Protein AF-A0A8J8FRP0-F1 (afdb_monomer)

Foldseek 3Di:
DPCPDLCVQFPDKDKDQDPVQVVQQVVLPWAWDDWDWDDPDPPDITIMTMTTDRDDPVSDDHGDDDPVRVVVVVVVVVVPDDD

Mean predicted aligned error: 7.61 Å

Radius of gyration: 16.27 Å; Cα contacts (8 Å, |Δi|>4): 97; chains: 1; bounding box: 31×53×40 Å

Structure (mmCIF, N/CA/C/O backbone):
data_AF-A0A8J8FRP0-F1
#
_entry.id   AF-A0A8J8FRP0-F1
#
loop_
_atom_site.group_PDB
_atom_site.id
_atom_site.type_symbol
_atom_site.label_atom_id
_atom_site.label_alt_id
_atom_site.label_comp_id
_atom_site.label_asym_id
_atom_site.label_entity_id
_atom_s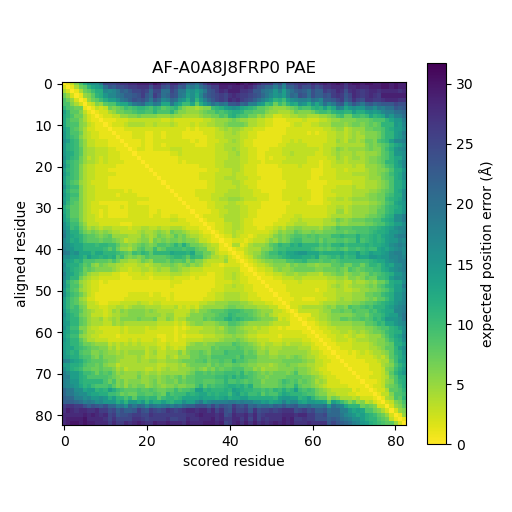ite.label_seq_id
_atom_site.pdbx_PDB_ins_code
_atom_site.Cartn_x
_atom_site.Cartn_y
_atom_site.Cartn_z
_atom_site.occupancy
_atom_site.B_iso_or_equiv
_atom_site.auth_seq_id
_atom_site.auth_comp_id
_atom_site.auth_asym_id
_atom_site.auth_atom_id
_atom_site.pdbx_PDB_model_num
ATOM 1 N N . MET A 1 1 ? -20.258 -23.400 3.165 1.00 39.00 1 MET A N 1
ATOM 2 C CA . MET A 1 1 ? -19.495 -22.264 3.727 1.00 39.00 1 MET A CA 1
ATOM 3 C C . MET A 1 1 ? -19.627 -21.109 2.755 1.00 39.00 1 MET A C 1
ATOM 5 O O . MET A 1 1 ? -19.040 -21.174 1.683 1.00 39.00 1 MET A O 1
ATOM 9 N N . ASN A 1 2 ? -20.450 -20.111 3.076 1.00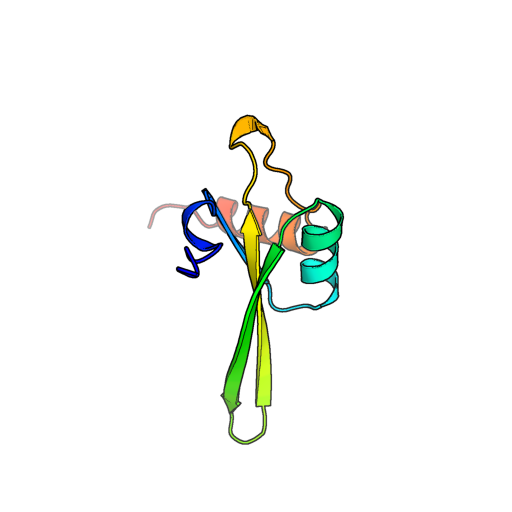 40.75 2 ASN A N 1
ATOM 10 C CA . ASN A 1 2 ? -20.497 -18.885 2.285 1.00 40.75 2 ASN A CA 1
ATOM 11 C C . ASN A 1 2 ? -19.180 -18.146 2.532 1.00 40.75 2 ASN A C 1
ATOM 13 O O . ASN A 1 2 ? -18.909 -17.758 3.666 1.00 40.75 2 ASN A O 1
ATOM 17 N N . LYS A 1 3 ? -18.339 -18.010 1.499 1.00 50.75 3 LYS A N 1
ATOM 18 C CA . LYS A 1 3 ? -17.236 -17.044 1.506 1.00 50.75 3 LYS A CA 1
ATOM 19 C C . LYS A 1 3 ? -17.881 -15.660 1.483 1.00 50.75 3 LYS A C 1
ATOM 21 O O . LYS A 1 3 ? -18.099 -15.106 0.412 1.00 50.75 3 LYS A O 1
ATOM 26 N N . ILE A 1 4 ? -18.262 -15.152 2.652 1.00 50.34 4 ILE A N 1
ATOM 27 C CA . ILE A 1 4 ? -18.462 -13.715 2.830 1.00 50.34 4 ILE A CA 1
ATOM 28 C C . ILE A 1 4 ? -17.123 -13.113 2.427 1.00 50.34 4 ILE A C 1
ATOM 30 O O . ILE A 1 4 ? -16.089 -13.494 2.973 1.00 50.34 4 ILE A O 1
ATOM 34 N N . SER A 1 5 ? -17.115 -12.334 1.354 1.00 57.44 5 SER A N 1
ATOM 35 C CA . SER A 1 5 ? -15.866 -11.826 0.819 1.00 57.44 5 SER A CA 1
ATOM 36 C C . SER A 1 5 ? -15.264 -10.883 1.855 1.00 57.44 5 SER A C 1
ATOM 38 O O . SER A 1 5 ? -15.950 -9.955 2.284 1.00 57.44 5 SER A O 1
ATOM 40 N N . ASP A 1 6 ? -14.003 -11.092 2.237 1.00 63.09 6 ASP A N 1
ATOM 41 C CA . ASP A 1 6 ? -13.284 -10.273 3.230 1.00 63.09 6 ASP A CA 1
ATOM 42 C C . ASP A 1 6 ? -13.280 -8.761 2.897 1.00 63.09 6 ASP A C 1
ATOM 44 O O . ASP A 1 6 ? -12.912 -7.931 3.728 1.00 63.09 6 ASP A O 1
ATOM 48 N N . TYR A 1 7 ? -13.731 -8.399 1.692 1.00 72.69 7 TYR A N 1
ATOM 49 C CA . TYR A 1 7 ? -13.916 -7.040 1.203 1.00 72.69 7 TYR A CA 1
ATOM 50 C C . TYR A 1 7 ? -15.027 -6.243 1.904 1.00 72.69 7 TYR A C 1
ATOM 52 O O . TYR A 1 7 ? -14.926 -5.021 1.943 1.00 72.69 7 TYR A O 1
ATOM 60 N N . GLU A 1 8 ? -16.056 -6.878 2.486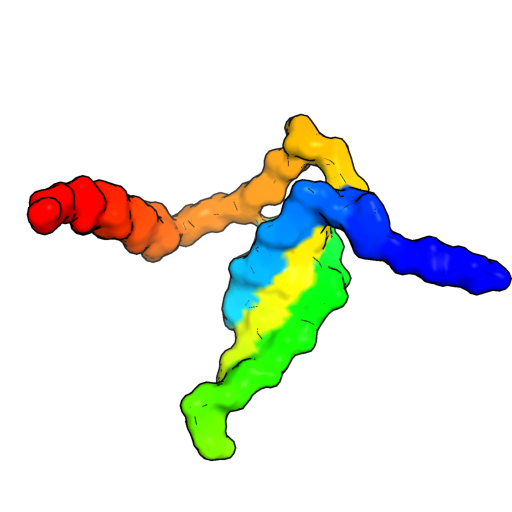 1.00 80.62 8 GLU A N 1
ATOM 61 C CA . GLU A 1 8 ? -17.172 -6.152 3.137 1.00 80.62 8 GLU A CA 1
ATOM 62 C C . GLU A 1 8 ? -16.722 -5.300 4.334 1.00 80.62 8 GLU A C 1
ATOM 64 O O . GLU A 1 8 ? -17.381 -4.331 4.705 1.00 80.62 8 GLU A O 1
ATOM 69 N N . HIS A 1 9 ? -15.574 -5.637 4.922 1.00 85.88 9 HIS A N 1
ATOM 70 C CA . HIS A 1 9 ? -15.000 -4.921 6.056 1.00 85.88 9 HIS A CA 1
ATOM 71 C C . HIS A 1 9 ? -13.947 -3.882 5.649 1.00 85.88 9 HIS A C 1
ATOM 73 O O . HIS A 1 9 ? -13.381 -3.231 6.525 1.00 85.88 9 HIS A O 1
ATOM 79 N N . ILE A 1 10 ? -13.656 -3.723 4.352 1.00 93.25 10 ILE A N 1
ATOM 80 C CA . ILE A 1 10 ? -12.690 -2.730 3.870 1.00 93.25 10 ILE A CA 1
ATOM 81 C C . ILE A 1 10 ? -13.325 -1.347 3.910 1.00 93.25 10 ILE A C 1
ATOM 83 O O . ILE A 1 10 ? -14.296 -1.072 3.211 1.00 93.25 10 ILE A O 1
ATOM 87 N N . ILE A 1 11 ? -12.749 -0.466 4.722 1.00 94.25 11 ILE A N 1
ATOM 88 C CA . ILE A 1 11 ? -13.255 0.896 4.919 1.00 94.25 11 ILE A CA 1
ATOM 89 C C . ILE A 1 11 ? -12.399 1.971 4.245 1.00 94.25 11 ILE A C 1
ATOM 91 O O . ILE A 1 11 ? -12.811 3.126 4.199 1.00 94.25 11 ILE A O 1
ATOM 95 N N . GLU A 1 12 ? -11.209 1.610 3.763 1.00 95.81 12 GLU A N 1
ATOM 96 C CA . GLU A 1 12 ? -10.290 2.504 3.056 1.00 95.81 12 GLU A CA 1
ATOM 97 C C . GLU A 1 12 ? -9.410 1.696 2.100 1.00 95.81 12 GLU A C 1
ATOM 99 O O . GLU A 1 12 ? -9.050 0.553 2.407 1.00 95.81 12 GLU A O 1
ATOM 104 N N . VAL A 1 13 ? -9.042 2.299 0.968 1.00 95.81 13 VAL A N 1
ATOM 105 C CA . VAL A 1 13 ? -8.200 1.674 -0.059 1.00 95.81 13 VAL A CA 1
ATOM 106 C C . VAL A 1 13 ? -7.008 2.572 -0.375 1.00 95.81 13 VAL A C 1
ATOM 108 O O . VAL A 1 13 ? -7.144 3.780 -0.538 1.00 95.81 13 VAL A O 1
ATOM 111 N N . ALA A 1 14 ? -5.830 1.968 -0.503 1.00 95.94 14 ALA A N 1
ATOM 112 C CA . ALA A 1 14 ? -4.622 2.632 -0.970 1.00 95.94 14 ALA A CA 1
ATOM 113 C C . ALA A 1 14 ? -4.048 1.894 -2.182 1.00 95.94 14 ALA A C 1
ATOM 115 O O . ALA A 1 14 ? -4.051 0.664 -2.231 1.00 95.94 14 ALA A O 1
ATOM 116 N N . ARG A 1 15 ? -3.517 2.646 -3.149 1.00 95.38 15 ARG A N 1
ATOM 117 C CA . ARG A 1 15 ? -2.807 2.110 -4.316 1.00 95.38 15 ARG A CA 1
ATOM 118 C C . ARG A 1 15 ? -1.375 2.625 -4.323 1.00 95.38 15 ARG A C 1
ATOM 120 O O . ARG A 1 15 ? -1.139 3.805 -4.074 1.00 95.38 15 ARG A O 1
ATOM 127 N N . THR A 1 16 ? -0.419 1.754 -4.618 1.00 94.56 16 THR A N 1
ATOM 128 C CA . THR A 1 16 ? 0.989 2.131 -4.783 1.00 94.56 16 THR A CA 1
ATOM 129 C C . THR A 1 16 ? 1.669 1.281 -5.846 1.00 94.56 16 THR A C 1
ATOM 131 O O . THR A 1 16 ? 1.221 0.178 -6.124 1.00 94.56 16 THR A O 1
ATOM 134 N N . GLU A 1 17 ? 2.739 1.786 -6.450 1.00 92.94 17 GLU A N 1
ATOM 135 C CA . GLU A 1 17 ? 3.421 1.143 -7.584 1.00 92.94 17 GLU A CA 1
ATOM 136 C C . GLU A 1 17 ? 4.780 0.548 -7.205 1.00 92.94 17 GLU A C 1
ATOM 138 O O . GLU A 1 17 ? 5.461 -0.047 -8.035 1.00 92.94 17 GLU A O 1
ATOM 143 N N . THR A 1 18 ? 5.187 0.680 -5.938 1.00 91.94 18 THR A N 1
ATOM 144 C CA . THR A 1 18 ? 6.458 0.132 -5.459 1.00 91.94 18 THR A CA 1
ATOM 145 C C . THR A 1 18 ? 6.241 -0.885 -4.351 1.00 91.94 18 THR A C 1
ATOM 147 O O . THR A 1 18 ? 5.418 -0.708 -3.448 1.00 91.94 18 THR A O 1
ATOM 150 N N . THR A 1 19 ? 7.035 -1.954 -4.395 1.00 94.56 19 THR A N 1
ATOM 151 C CA . THR A 1 19 ? 7.049 -2.998 -3.366 1.00 94.56 19 THR A CA 1
ATOM 152 C C . THR A 1 19 ? 7.382 -2.421 -1.991 1.00 94.56 19 THR A C 1
ATOM 154 O O . THR A 1 19 ? 6.772 -2.788 -0.993 1.00 94.56 19 THR A O 1
ATOM 157 N N . GLU A 1 20 ? 8.326 -1.481 -1.929 1.00 94.62 20 GLU A N 1
ATOM 158 C CA . GLU A 1 20 ? 8.757 -0.830 -0.687 1.00 94.62 20 GLU A CA 1
ATOM 159 C C . GLU A 1 20 ? 7.607 -0.074 -0.020 1.00 94.62 20 GLU A C 1
ATOM 161 O O . GLU A 1 20 ? 7.352 -0.237 1.178 1.00 94.62 20 GLU A O 1
ATOM 166 N N . LYS A 1 21 ? 6.849 0.701 -0.803 1.00 94.81 21 LYS A N 1
ATOM 167 C CA . LYS A 1 21 ? 5.695 1.422 -0.276 1.00 94.81 21 LYS A CA 1
ATOM 168 C C . LYS A 1 21 ? 4.579 0.449 0.099 1.00 94.81 21 LYS A C 1
ATOM 170 O O . LYS A 1 21 ? 4.004 0.606 1.174 1.00 94.81 21 LYS A O 1
ATOM 175 N N . ALA A 1 22 ? 4.322 -0.596 -0.690 1.00 96.62 22 ALA A N 1
ATOM 176 C CA . ALA A 1 22 ? 3.351 -1.630 -0.325 1.00 96.62 22 ALA A CA 1
ATOM 177 C C . ALA A 1 22 ? 3.700 -2.286 1.025 1.00 96.62 22 ALA A C 1
ATOM 179 O O . ALA A 1 22 ? 2.849 -2.376 1.910 1.00 96.62 22 ALA A O 1
ATOM 180 N N . ASN A 1 23 ? 4.971 -2.633 1.236 1.00 97.00 23 ASN A N 1
ATOM 181 C CA . ASN A 1 23 ? 5.456 -3.197 2.497 1.00 97.00 23 ASN A CA 1
ATOM 182 C C . ASN A 1 23 ? 5.264 -2.245 3.683 1.00 97.00 23 ASN A C 1
AT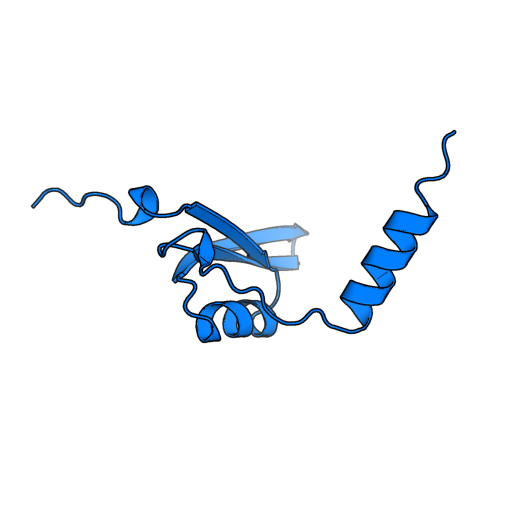OM 184 O O . ASN A 1 23 ? 4.906 -2.691 4.773 1.00 97.00 23 ASN A O 1
ATOM 188 N N . SER A 1 24 ? 5.435 -0.935 3.482 1.00 97.31 24 SER A N 1
ATOM 189 C CA . SER A 1 24 ? 5.188 0.051 4.542 1.00 97.31 24 SER A CA 1
ATOM 190 C C . SER A 1 24 ? 3.717 0.097 4.985 1.00 97.31 24 SER A C 1
ATOM 192 O O . SER A 1 24 ? 3.441 0.232 6.176 1.00 97.31 24 SER A O 1
ATOM 194 N N . TYR A 1 25 ? 2.765 -0.103 4.065 1.00 97.44 25 TYR A N 1
ATOM 195 C CA . TYR A 1 25 ? 1.348 -0.263 4.408 1.00 97.44 25 TYR A CA 1
ATOM 196 C C . TYR A 1 25 ? 1.100 -1.575 5.164 1.00 97.44 25 TYR A C 1
ATOM 198 O O . TYR A 1 25 ? 0.446 -1.576 6.210 1.00 97.44 25 TYR A O 1
ATOM 206 N N . LEU A 1 26 ? 1.658 -2.690 4.682 1.00 97.00 26 LEU A N 1
ATOM 207 C CA . LEU A 1 26 ? 1.514 -3.999 5.332 1.00 97.00 26 LEU A CA 1
ATOM 208 C C . LEU A 1 26 ? 2.045 -3.991 6.774 1.00 97.00 26 LEU A C 1
ATOM 210 O O . LEU A 1 26 ? 1.391 -4.520 7.672 1.00 97.00 26 LEU A O 1
ATOM 214 N N . ALA A 1 27 ? 3.172 -3.318 7.029 1.00 97.25 27 ALA A N 1
ATOM 215 C CA . ALA A 1 27 ? 3.746 -3.173 8.370 1.00 97.25 27 ALA A CA 1
ATOM 216 C C . ALA A 1 27 ? 2.816 -2.441 9.360 1.00 97.25 27 ALA A C 1
ATOM 218 O O . ALA A 1 27 ? 2.877 -2.675 10.567 1.00 97.25 27 ALA A O 1
ATOM 219 N N . LEU A 1 28 ? 1.919 -1.584 8.863 1.00 96.62 28 LEU A N 1
ATOM 220 C CA . LEU A 1 28 ? 0.914 -0.877 9.665 1.00 96.62 28 LEU A CA 1
ATOM 221 C C . LEU A 1 28 ? -0.368 -1.698 9.884 1.00 96.62 28 LEU A C 1
ATOM 223 O O . LEU A 1 28 ? -1.257 -1.280 10.633 1.00 96.62 28 LEU A O 1
ATOM 227 N N . GLY A 1 29 ? -0.456 -2.882 9.276 1.00 95.00 29 GLY A N 1
ATOM 228 C CA . GLY A 1 29 ? -1.585 -3.797 9.392 1.00 95.00 29 GLY A CA 1
ATOM 229 C C . GLY A 1 29 ? -2.676 -3.590 8.345 1.00 95.00 29 GLY A C 1
ATOM 230 O O . GLY A 1 29 ? -3.809 -3.993 8.602 1.00 95.00 29 GLY A O 1
ATOM 231 N N . TRP A 1 30 ? -2.345 -2.967 7.210 1.00 96.81 30 TRP A N 1
ATOM 232 C CA . TRP A 1 30 ? -3.161 -3.058 5.998 1.00 96.81 30 TRP A CA 1
ATOM 233 C C . TRP A 1 30 ? -3.101 -4.475 5.427 1.00 96.81 30 TRP A C 1
ATOM 235 O O . TRP A 1 30 ? -2.151 -5.218 5.678 1.00 96.81 30 TRP A O 1
ATOM 245 N N . VAL A 1 31 ? -4.098 -4.835 4.625 1.00 95.44 31 VAL A N 1
ATOM 246 C CA . VAL A 1 31 ? -4.161 -6.123 3.926 1.00 95.44 31 VAL A CA 1
ATOM 247 C C . VAL A 1 31 ? -3.999 -5.926 2.423 1.00 95.44 31 VAL A C 1
ATOM 249 O O . VAL A 1 31 ? -4.463 -4.931 1.869 1.00 95.44 31 VAL A O 1
ATOM 252 N N . MET A 1 32 ? -3.334 -6.863 1.748 1.00 96.19 32 MET A N 1
ATOM 253 C CA . MET A 1 32 ? -3.218 -6.847 0.289 1.00 96.19 32 MET A CA 1
ATOM 254 C C . MET A 1 32 ? -4.514 -7.363 -0.334 1.00 96.19 32 MET A C 1
ATOM 256 O O . MET A 1 32 ? -4.923 -8.489 -0.062 1.00 96.19 32 MET A O 1
ATOM 260 N N . LEU A 1 33 ? -5.153 -6.537 -1.160 1.00 94.88 33 LEU A N 1
ATOM 261 C CA . LEU A 1 33 ? -6.412 -6.869 -1.827 1.00 94.88 33 LEU A CA 1
ATOM 262 C C . LEU A 1 33 ? -6.189 -7.392 -3.240 1.00 94.88 33 LEU A C 1
ATOM 264 O O . LEU A 1 33 ? -6.901 -8.297 -3.671 1.00 94.88 33 LEU A O 1
ATOM 268 N N . ASN A 1 34 ? -5.235 -6.790 -3.956 1.00 94.69 34 ASN A N 1
ATOM 269 C CA . ASN A 1 34 ? -4.928 -7.130 -5.337 1.00 94.69 34 ASN A CA 1
ATOM 270 C C . ASN A 1 34 ? -3.491 -6.738 -5.715 1.00 94.69 34 ASN A C 1
ATOM 272 O O . ASN A 1 34 ? -2.902 -5.832 -5.116 1.00 94.69 34 ASN A O 1
ATOM 276 N N . ILE A 1 35 ? -2.964 -7.398 -6.746 1.00 95.25 35 ILE A N 1
ATOM 277 C CA . ILE A 1 35 ? -1.742 -7.012 -7.454 1.00 95.25 35 ILE A CA 1
ATOM 278 C C . ILE A 1 35 ? -2.107 -6.887 -8.933 1.00 95.25 35 ILE A C 1
ATOM 280 O O . ILE A 1 35 ? -2.541 -7.849 -9.562 1.00 95.25 35 ILE A O 1
ATOM 284 N N . GLU A 1 36 ? -1.941 -5.692 -9.478 1.00 94.38 36 GLU A N 1
ATOM 285 C CA . GLU A 1 36 ? -2.228 -5.365 -10.868 1.00 94.38 36 GLU A CA 1
ATOM 286 C C . GLU A 1 36 ? -0.924 -5.328 -11.660 1.00 94.38 36 GLU A C 1
ATOM 288 O O . GLU A 1 36 ? 0.042 -4.693 -11.240 1.00 94.38 36 GLU A O 1
ATOM 293 N N . SER A 1 37 ? -0.906 -5.951 -12.835 1.00 92.19 37 SER A N 1
ATOM 294 C CA . SER A 1 37 ? 0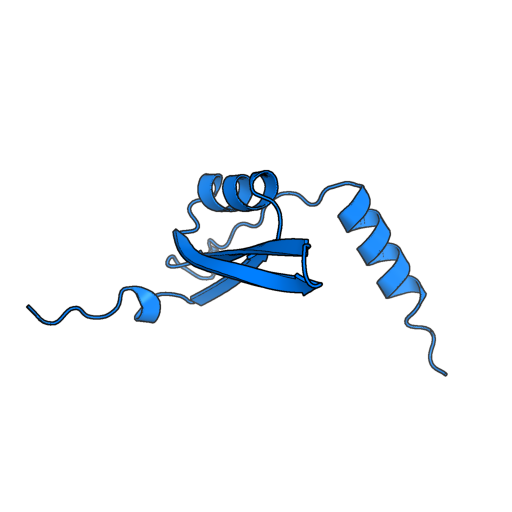.163 -5.775 -13.818 1.00 92.19 37 SER A CA 1
ATOM 295 C C . SER A 1 37 ? -0.398 -5.007 -15.006 1.00 92.19 37 SER A C 1
ATOM 297 O O . SER A 1 37 ? -1.248 -5.516 -15.732 1.00 92.19 37 SER A O 1
ATOM 299 N N . ASN A 1 38 ? 0.063 -3.772 -15.187 1.00 88.12 38 ASN A N 1
ATOM 300 C CA . ASN A 1 38 ? -0.401 -2.873 -16.234 1.00 88.12 38 ASN A CA 1
ATOM 301 C C . ASN A 1 38 ? 0.677 -2.750 -17.313 1.00 88.12 38 ASN A C 1
ATOM 303 O O . ASN A 1 38 ? 1.782 -2.281 -17.046 1.00 88.12 38 ASN A O 1
ATOM 307 N N . GLN A 1 39 ? 0.361 -3.164 -18.537 1.00 90.94 39 GLN A N 1
ATOM 308 C CA . GLN A 1 39 ? 1.237 -2.952 -19.685 1.00 90.94 39 GLN A CA 1
ATOM 309 C C . GLN A 1 39 ? 0.980 -1.562 -20.271 1.00 90.94 39 GLN A C 1
ATOM 311 O O . GLN A 1 39 ? -0.151 -1.245 -20.630 1.00 90.94 39 GLN A O 1
ATOM 316 N N . TYR A 1 40 ? 2.020 -0.738 -20.386 1.00 86.94 40 TYR A N 1
ATOM 317 C CA . TYR A 1 40 ? 1.917 0.609 -20.970 1.00 86.94 40 TYR A CA 1
ATOM 318 C C . TYR A 1 40 ? 2.738 0.770 -22.257 1.00 86.94 40 TYR A C 1
ATOM 320 O O . TYR A 1 40 ? 2.603 1.772 -22.955 1.00 86.94 40 TYR A O 1
ATOM 328 N N . SER A 1 41 ? 3.565 -0.221 -22.603 1.00 90.25 41 SER A N 1
ATOM 329 C CA . SER A 1 41 ? 4.205 -0.342 -23.915 1.00 90.25 41 SER A CA 1
ATOM 330 C C . SER A 1 41 ? 4.467 -1.816 -24.252 1.00 90.25 41 SER A C 1
ATOM 332 O O . SER A 1 41 ? 4.373 -2.686 -23.383 1.00 90.25 41 SER A O 1
ATOM 334 N N . GLU A 1 42 ? 4.839 -2.111 -25.499 1.00 87.62 42 GLU A N 1
ATOM 335 C CA . GLU A 1 42 ? 5.116 -3.473 -25.987 1.00 87.62 42 GLU A CA 1
ATOM 336 C C . GLU A 1 42 ? 6.093 -4.262 -25.091 1.00 87.62 42 GLU A C 1
ATOM 338 O O . GLU A 1 42 ? 5.941 -5.471 -24.912 1.00 87.62 42 GLU A O 1
ATOM 343 N N . HIS A 1 43 ? 7.033 -3.575 -24.436 1.00 88.75 43 HIS A N 1
ATOM 344 C CA . HIS A 1 43 ? 8.030 -4.186 -23.552 1.00 88.75 43 HIS A CA 1
ATOM 345 C C . HIS A 1 43 ? 8.079 -3.566 -22.153 1.00 88.75 43 HIS A C 1
ATOM 347 O O . HIS A 1 43 ? 9.064 -3.738 -21.435 1.00 88.75 43 HIS A O 1
ATOM 353 N N . SER A 1 44 ? 7.044 -2.831 -21.739 1.00 87.94 44 SER A N 1
ATOM 354 C CA . SER A 1 44 ? 7.044 -2.160 -20.437 1.00 87.94 44 SER A CA 1
ATOM 355 C C . SER A 1 44 ? 5.779 -2.438 -19.642 1.00 87.94 44 SER A C 1
ATOM 357 O O . SER A 1 44 ? 4.658 -2.217 -20.105 1.00 87.94 44 SER A O 1
ATOM 359 N N . TRP A 1 45 ? 6.004 -2.896 -18.416 1.00 89.69 45 TRP A N 1
ATOM 360 C CA . TRP A 1 45 ? 4.985 -3.279 -17.455 1.00 89.69 45 TRP A CA 1
ATOM 361 C C . TRP A 1 45 ? 5.227 -2.528 -16.155 1.00 89.69 45 TRP A C 1
ATOM 363 O O . TRP A 1 45 ? 6.362 -2.440 -15.689 1.00 89.69 45 TRP A O 1
ATOM 373 N N . SER A 1 46 ? 4.162 -2.009 -15.560 1.00 89.88 46 SER A N 1
ATOM 374 C CA . SER A 1 46 ? 4.166 -1.532 -14.185 1.00 89.88 46 SER A CA 1
ATOM 375 C C . SER A 1 46 ? 3.372 -2.500 -13.322 1.00 89.88 46 SER A C 1
ATOM 377 O O . SER A 1 46 ? 2.427 -3.150 -13.773 1.00 89.88 46 SER A O 1
ATOM 379 N N . THR A 1 47 ? 3.786 -2.627 -12.067 1.00 93.88 47 THR A N 1
ATOM 380 C CA . THR A 1 47 ? 3.028 -3.369 -11.063 1.00 93.88 47 THR A CA 1
ATOM 381 C C . THR A 1 47 ? 2.419 -2.369 -10.103 1.00 93.88 47 THR A C 1
ATOM 383 O O . THR A 1 47 ? 3.103 -1.453 -9.657 1.00 93.88 47 THR A O 1
ATOM 386 N N . ALA A 1 48 ? 1.144 -2.540 -9.780 1.00 95.06 48 ALA A N 1
ATOM 387 C CA . ALA A 1 48 ? 0.495 -1.786 -8.727 1.00 95.06 48 ALA A CA 1
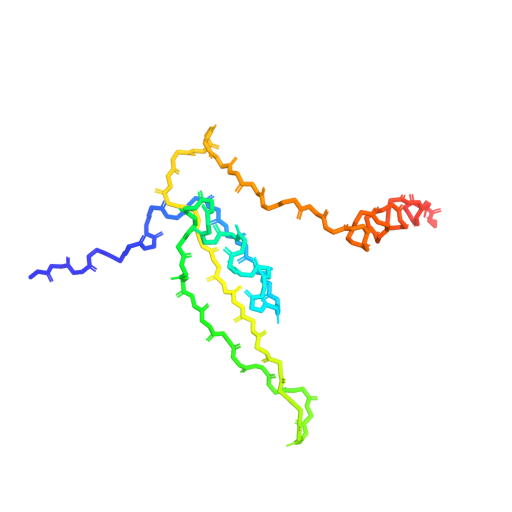ATOM 388 C C . ALA A 1 48 ? -0.070 -2.722 -7.665 1.00 95.06 48 ALA A C 1
ATOM 390 O O . ALA A 1 48 ? -0.592 -3.795 -7.948 1.00 95.06 48 ALA A O 1
ATOM 391 N N . TYR A 1 49 ? 0.040 -2.289 -6.422 1.00 96.56 49 TYR A N 1
ATOM 392 C CA . TYR A 1 49 ? -0.424 -2.983 -5.240 1.00 96.56 49 TYR A CA 1
ATOM 393 C C . TYR A 1 49 ? -1.633 -2.234 -4.700 1.00 96.56 49 TYR A C 1
ATOM 395 O O . TYR A 1 49 ? -1.545 -1.040 -4.395 1.00 96.56 49 TYR A O 1
ATOM 403 N N . VAL A 1 50 ? -2.753 -2.942 -4.578 1.00 96.69 50 VAL A N 1
ATOM 404 C CA . VAL A 1 50 ? -3.984 -2.417 -3.987 1.00 96.69 50 VAL A CA 1
ATOM 405 C C . VAL A 1 50 ? -4.108 -2.979 -2.580 1.00 96.69 50 VAL A C 1
ATOM 407 O O . VAL A 1 50 ? -4.119 -4.196 -2.374 1.00 96.69 50 VAL A O 1
ATOM 410 N N . LEU A 1 51 ? -4.177 -2.082 -1.605 1.00 96.50 51 LEU A N 1
ATOM 411 C CA . LEU A 1 51 ? -4.206 -2.388 -0.182 1.00 96.50 51 LEU A CA 1
ATOM 412 C C . LEU A 1 51 ? -5.509 -1.886 0.427 1.00 96.50 51 LEU A C 1
ATOM 414 O O . LEU A 1 51 ? -6.045 -0.863 0.010 1.00 96.50 51 LEU A O 1
ATOM 418 N N . GLY A 1 52 ? -5.993 -2.594 1.438 1.00 95.69 52 GLY A N 1
ATOM 419 C CA . GLY A 1 52 ? -7.225 -2.277 2.139 1.00 95.69 52 GLY A CA 1
ATOM 420 C C . GLY A 1 52 ? -7.019 -2.177 3.639 1.00 95.69 52 GLY A C 1
ATOM 421 O O . GLY A 1 52 ? -6.229 -2.924 4.223 1.00 95.69 52 GLY A O 1
ATOM 422 N N . TRP A 1 53 ? -7.745 -1.264 4.271 1.00 96.38 53 TRP A N 1
ATOM 423 C CA . TRP A 1 53 ? -7.841 -1.202 5.721 1.00 96.38 53 TRP A CA 1
ATOM 424 C C . TRP A 1 53 ? -9.153 -1.830 6.171 1.00 96.38 53 TRP A C 1
ATOM 426 O O . TRP A 1 53 ? -10.225 -1.351 5.810 1.00 96.38 53 TRP A O 1
ATOM 436 N N . ASN A 1 54 ? -9.064 -2.889 6.974 1.00 92.81 54 ASN A N 1
ATOM 437 C CA . ASN A 1 54 ? -10.219 -3.650 7.456 1.00 92.81 54 ASN A CA 1
ATOM 438 C C . ASN A 1 54 ? -10.497 -3.483 8.961 1.00 92.81 54 ASN A C 1
ATOM 440 O O . ASN A 1 54 ? -11.252 -4.261 9.543 1.00 92.81 54 ASN A O 1
ATOM 444 N N . LYS A 1 55 ? -9.846 -2.517 9.619 1.00 89.94 55 LYS A N 1
ATOM 445 C CA . LYS A 1 55 ? -10.045 -2.222 11.048 1.00 89.94 55 LYS A CA 1
ATOM 446 C C . LYS A 1 55 ? -10.873 -0.950 11.212 1.00 89.94 55 LYS A C 1
ATOM 448 O O . LYS A 1 55 ? -11.351 -0.371 10.245 1.00 89.94 55 LYS A O 1
ATOM 453 N N . SER A 1 56 ? -11.014 -0.470 12.443 1.00 89.62 56 SER A N 1
ATOM 454 C CA . SER A 1 56 ? -11.797 0.728 12.749 1.00 89.62 56 SER A CA 1
ATOM 455 C C . SER A 1 56 ? -11.262 1.993 12.064 1.00 89.62 56 SER A C 1
ATOM 457 O O . SER A 1 56 ? -10.051 2.200 11.949 1.00 89.62 56 SER A O 1
ATOM 459 N N . LYS A 1 57 ? -12.179 2.893 11.680 1.00 87.69 57 LYS A N 1
ATOM 460 C CA . LYS A 1 57 ? -11.871 4.169 11.004 1.00 87.69 57 LYS A CA 1
ATOM 461 C C . LYS A 1 57 ? -10.968 5.094 11.823 1.00 87.69 57 LYS A C 1
ATOM 463 O O . LYS A 1 57 ? -10.111 5.774 11.276 1.00 87.69 57 LYS A O 1
ATOM 468 N N . ASN A 1 58 ? -11.122 5.092 13.144 1.00 90.69 58 ASN A N 1
ATOM 469 C CA . ASN A 1 58 ? -10.289 5.874 14.062 1.00 90.69 58 ASN A CA 1
ATOM 470 C C . ASN A 1 58 ? -8.873 5.298 14.269 1.00 90.69 58 ASN A C 1
ATOM 472 O O . ASN A 1 58 ? -8.077 5.902 14.981 1.00 90.69 58 ASN A O 1
ATOM 476 N N . GLN A 1 59 ? -8.564 4.137 13.687 1.00 92.81 59 GLN A N 1
ATOM 477 C CA . GLN A 1 59 ? -7.268 3.467 13.810 1.00 92.81 59 GLN A CA 1
ATOM 478 C C . GLN A 1 59 ? -6.455 3.494 12.515 1.00 92.81 59 GLN A C 1
ATOM 480 O O . GLN A 1 59 ? -5.365 2.923 12.501 1.00 92.81 59 GLN A O 1
ATOM 485 N N . ILE A 1 60 ? -6.967 4.112 11.445 1.00 93.56 60 ILE A N 1
ATOM 486 C CA . ILE A 1 60 ? -6.269 4.161 10.159 1.00 93.56 60 ILE A CA 1
ATOM 487 C C . ILE A 1 60 ? -4.904 4.825 10.360 1.00 93.56 60 ILE A C 1
ATOM 489 O O . ILE A 1 60 ? -4.796 5.925 10.905 1.00 93.56 60 ILE A O 1
ATOM 493 N N . LYS A 1 61 ? -3.857 4.134 9.913 1.00 94.06 61 LYS A N 1
ATOM 494 C CA . LYS A 1 61 ? -2.477 4.623 9.907 1.00 94.06 61 LYS A CA 1
ATOM 495 C C . LYS A 1 61 ? -1.956 4.581 8.485 1.00 94.06 61 LYS A C 1
ATOM 497 O O . LYS A 1 61 ? -2.120 3.567 7.816 1.00 94.06 61 LYS A O 1
ATOM 502 N N . TYR A 1 62 ? -1.287 5.639 8.056 1.00 94.44 62 TYR A N 1
ATOM 503 C CA . TYR A 1 62 ? -0.642 5.696 6.748 1.00 94.44 62 TYR A CA 1
ATOM 504 C C . TYR A 1 62 ? 0.875 5.624 6.909 1.00 94.44 62 TYR A C 1
ATOM 506 O O . TYR A 1 62 ? 1.394 6.092 7.928 1.00 94.44 62 TYR A O 1
ATOM 514 N N . PRO A 1 63 ? 1.595 5.066 5.925 1.00 94.50 63 PRO A N 1
ATOM 515 C CA . PRO A 1 63 ? 3.041 5.155 5.891 1.00 94.50 63 PRO A CA 1
ATOM 516 C C . PRO A 1 63 ? 3.502 6.601 5.874 1.00 94.50 63 PRO A C 1
ATOM 518 O O . PRO A 1 63 ? 2.838 7.475 5.307 1.00 94.50 63 PRO A O 1
ATOM 521 N N . GLU A 1 64 ? 4.687 6.835 6.424 1.00 92.12 64 GLU A N 1
ATOM 522 C CA . GLU A 1 64 ? 5.332 8.124 6.261 1.00 92.12 64 GLU A CA 1
ATOM 523 C C . GLU A 1 64 ? 5.534 8.430 4.773 1.00 92.12 64 GLU A C 1
ATOM 525 O O . GLU A 1 64 ? 5.843 7.560 3.945 1.00 92.12 64 GLU A O 1
ATOM 530 N N . LYS A 1 65 ? 5.301 9.694 4.421 1.00 88.44 65 LYS A N 1
ATOM 531 C CA . LYS A 1 65 ? 5.609 10.197 3.089 1.00 88.44 65 LYS A CA 1
ATOM 532 C C . LYS A 1 65 ? 7.119 10.335 2.955 1.00 88.44 65 LYS A C 1
ATOM 534 O O . LYS A 1 65 ? 7.784 10.834 3.861 1.00 88.44 65 LYS A O 1
ATOM 539 N N . THR A 1 66 ? 7.639 9.925 1.811 1.00 85.75 66 THR A N 1
ATOM 540 C CA . THR A 1 66 ? 9.004 10.232 1.394 1.00 85.75 66 THR A CA 1
ATOM 541 C C . THR A 1 66 ? 9.158 11.741 1.200 1.00 85.75 66 THR A C 1
ATOM 543 O O . THR A 1 66 ? 8.175 12.455 0.984 1.00 85.75 66 THR A O 1
ATOM 546 N N . GLU A 1 67 ? 10.392 12.241 1.243 1.00 86.62 67 GLU A N 1
ATOM 547 C CA . GLU A 1 67 ? 10.662 13.657 0.962 1.00 86.62 67 GLU A CA 1
ATOM 548 C C . GLU A 1 67 ? 10.167 14.065 -0.429 1.00 86.62 67 GLU A C 1
ATOM 550 O O . GLU A 1 67 ? 9.595 15.139 -0.590 1.00 86.62 67 GLU A O 1
ATOM 555 N N . TRP A 1 68 ? 10.279 13.169 -1.412 1.00 82.81 68 TRP A N 1
ATOM 556 C CA . TRP A 1 68 ? 9.756 13.401 -2.755 1.00 82.81 68 TRP A CA 1
ATOM 557 C C . TRP A 1 68 ? 8.231 13.566 -2.778 1.00 82.81 68 TRP A C 1
ATOM 559 O O . TRP A 1 68 ? 7.728 14.519 -3.367 1.00 82.81 68 TRP A O 1
ATOM 569 N N . GLU A 1 69 ? 7.489 12.691 -2.093 1.00 85.00 69 GLU A N 1
ATOM 570 C CA . GLU A 1 69 ? 6.027 12.803 -1.976 1.00 85.00 69 GLU A CA 1
ATOM 571 C C . GLU A 1 69 ? 5.625 14.112 -1.277 1.00 85.00 69 GLU A C 1
ATOM 573 O O . GLU A 1 69 ? 4.704 14.795 -1.720 1.00 85.00 69 GLU A O 1
ATOM 578 N N . LYS A 1 70 ? 6.355 14.514 -0.227 1.00 88.00 70 LYS A N 1
ATOM 579 C CA . LYS A 1 70 ? 6.125 15.797 0.460 1.00 88.00 70 LYS A CA 1
ATOM 580 C C . LYS A 1 70 ? 6.387 16.996 -0.459 1.00 88.00 70 LYS A C 1
ATOM 582 O O . LYS A 1 70 ? 5.624 17.961 -0.429 1.00 88.00 70 LYS A O 1
ATOM 587 N N . MET A 1 71 ? 7.452 16.950 -1.262 1.00 84.69 71 MET A N 1
ATOM 588 C CA . MET A 1 71 ? 7.773 17.999 -2.236 1.00 84.69 71 MET A CA 1
ATOM 589 C C . MET A 1 71 ? 6.725 18.065 -3.350 1.00 84.69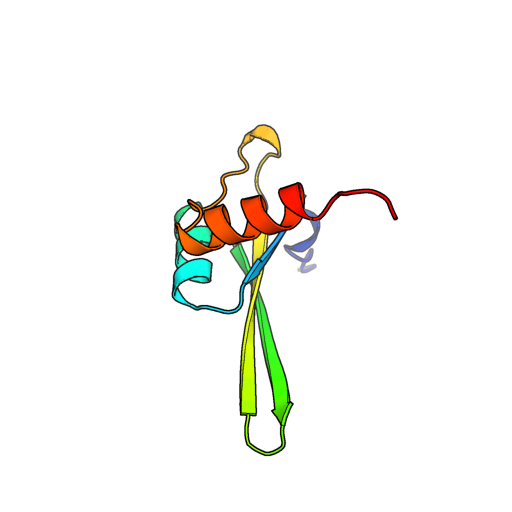 71 MET A C 1
ATOM 591 O O . MET A 1 71 ? 6.259 19.155 -3.668 1.00 84.69 71 MET A O 1
ATOM 595 N N . SER A 1 72 ? 6.304 16.919 -3.890 1.00 83.75 72 SER A N 1
ATOM 596 C CA . SER A 1 72 ? 5.265 16.843 -4.923 1.00 83.75 72 SER A CA 1
ATOM 597 C C . SER A 1 72 ? 3.924 17.389 -4.425 1.00 83.75 72 SER A C 1
ATOM 599 O O . SER A 1 72 ? 3.312 18.202 -5.115 1.00 83.75 72 SER A O 1
ATOM 601 N N . ASP A 1 73 ? 3.515 17.047 -3.198 1.00 85.25 73 ASP A N 1
ATOM 602 C CA . ASP A 1 73 ? 2.309 17.607 -2.573 1.00 85.25 73 ASP A CA 1
ATOM 603 C C . ASP A 1 73 ? 2.383 19.130 -2.421 1.00 85.25 73 ASP A C 1
ATOM 605 O O . ASP A 1 73 ? 1.370 19.823 -2.527 1.00 85.25 73 ASP A O 1
ATOM 609 N N . LYS A 1 74 ? 3.573 19.656 -2.110 1.00 84.38 74 LYS A N 1
ATOM 610 C CA . LYS A 1 74 ? 3.788 21.097 -1.972 1.00 84.38 74 LYS A CA 1
ATOM 611 C C . LYS A 1 74 ? 3.654 21.796 -3.324 1.00 84.38 74 LYS A C 1
ATOM 613 O O . LYS A 1 74 ? 2.921 22.773 -3.406 1.00 84.38 74 LYS A O 1
ATOM 618 N N . VAL A 1 75 ? 4.285 21.259 -4.370 1.00 81.44 75 VAL A N 1
ATOM 619 C CA . VAL A 1 75 ? 4.170 21.789 -5.739 1.00 81.44 75 VAL A CA 1
ATOM 620 C C . VAL A 1 75 ? 2.714 21.762 -6.213 1.00 81.44 75 VAL A C 1
ATOM 622 O O . VAL A 1 75 ? 2.212 22.783 -6.664 1.00 81.44 75 VAL A O 1
ATOM 625 N N . ALA A 1 76 ? 1.993 20.655 -6.009 1.00 80.56 76 ALA A N 1
ATOM 626 C CA . ALA A 1 76 ? 0.584 20.541 -6.397 1.00 80.56 76 ALA A CA 1
ATOM 627 C C . ALA A 1 76 ? -0.338 21.535 -5.660 1.00 80.56 76 ALA A C 1
ATOM 629 O O . ALA A 1 76 ? -1.345 21.9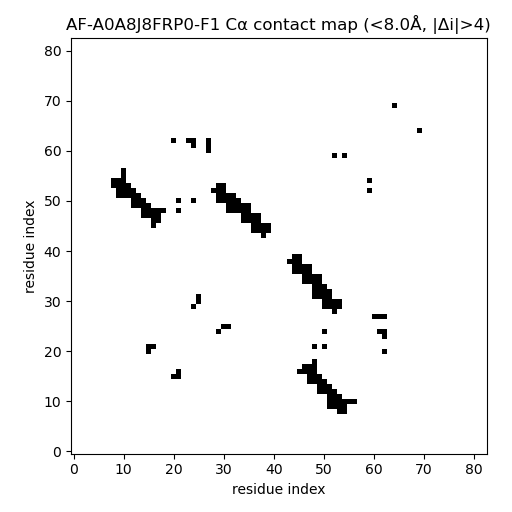79 -6.208 1.00 80.56 76 ALA A O 1
ATOM 630 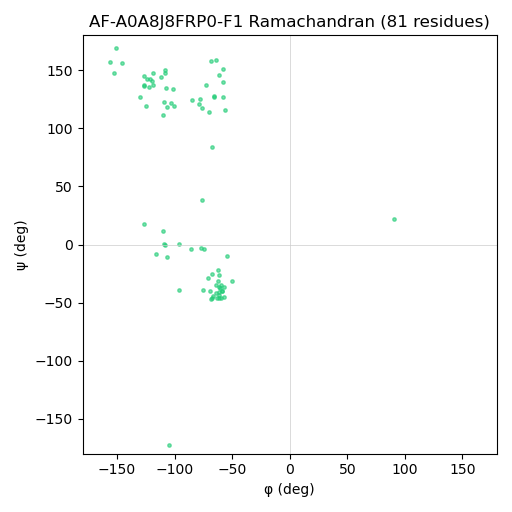N N . LYS A 1 77 ? -0.009 21.895 -4.411 1.00 79.81 77 LYS A N 1
ATOM 631 C CA . LYS A 1 77 ? -0.730 22.934 -3.660 1.00 79.81 77 LYS A CA 1
ATOM 632 C C . LYS A 1 77 ? -0.381 24.338 -4.143 1.00 79.81 77 LYS A C 1
ATOM 634 O O . LYS A 1 77 ? -1.279 25.167 -4.233 1.00 79.81 77 LYS A O 1
ATOM 639 N N . ASP A 1 78 ? 0.877 24.600 -4.474 1.00 78.12 78 ASP A N 1
ATOM 640 C CA . ASP A 1 78 ? 1.306 25.910 -4.973 1.00 78.12 78 ASP A CA 1
ATOM 641 C C . ASP A 1 78 ? 0.790 26.175 -6.402 1.00 78.12 78 ASP A C 1
ATOM 643 O O . ASP A 1 78 ? 0.503 27.319 -6.736 1.00 78.12 78 ASP A O 1
ATOM 647 N N . GLU A 1 79 ? 0.576 25.135 -7.218 1.00 60.44 79 GLU A N 1
ATOM 648 C CA . GLU A 1 79 ? -0.044 25.227 -8.554 1.00 60.44 79 GLU A CA 1
ATOM 649 C C . GLU A 1 79 ? -1.575 25.396 -8.527 1.00 60.44 79 GLU A C 1
ATOM 651 O O . GLU A 1 79 ? -2.185 25.617 -9.572 1.00 60.44 79 GLU A O 1
ATOM 656 N N . SER A 1 80 ? -2.217 25.385 -7.351 1.00 58.06 80 SER A N 1
ATOM 657 C CA . SER A 1 80 ? -3.646 25.720 -7.201 1.00 58.06 80 SER A CA 1
ATOM 658 C C . SER A 1 80 ? -3.934 27.234 -7.286 1.00 58.06 80 SER A C 1
ATOM 660 O O . SER A 1 80 ? -4.786 27.773 -6.580 1.00 58.06 80 SER A O 1
ATOM 662 N N . ILE A 1 81 ? -3.220 27.929 -8.180 1.00 52.81 81 ILE A N 1
ATOM 663 C CA . ILE A 1 81 ? -3.494 29.310 -8.589 1.00 52.81 81 ILE A CA 1
ATOM 664 C C . ILE A 1 81 ? -4.665 29.263 -9.584 1.00 52.81 81 ILE A C 1
ATOM 666 O O . ILE A 1 81 ? -4.588 28.525 -10.567 1.00 52.81 81 ILE A O 1
ATOM 670 N N . PRO A 1 82 ? -5.759 30.010 -9.357 1.00 50.53 82 PRO A N 1
ATOM 671 C CA . PRO A 1 82 ? -6.889 30.012 -10.272 1.00 50.53 82 PRO A CA 1
ATOM 672 C C . PRO A 1 82 ? -6.456 30.634 -11.605 1.00 50.53 82 PRO A C 1
ATOM 674 O O . PRO A 1 82 ? -5.903 31.735 -11.619 1.00 50.53 82 PRO A O 1
ATOM 677 N N . PHE A 1 83 ? -6.702 29.920 -12.705 1.00 50.28 83 PHE A N 1
ATOM 678 C CA . PHE A 1 83 ? -6.839 30.549 -14.018 1.00 50.28 83 PHE A CA 1
ATOM 679 C C . PHE A 1 83 ? -8.124 31.379 -14.058 1.00 50.28 83 PHE A C 1
ATOM 681 O O . PHE A 1 83 ? -9.139 30.916 -13.482 1.00 50.28 83 PHE A O 1
#

Nearest PDB structures (foldseek):
  2caj-assembly1_A-2  TM=4.765E-01  e=2.772E-01  Helicobacter pylori 26695
  4oae-assembly1_A  TM=6.739E-01  e=2.207E+00  Pseudomonas aeruginosa PAO1
  7qri-assembly1_B  TM=4.350E-01  e=6.871E-01  Homo sapiens
  6u9d-assembly2_S-2  TM=3.284E-01  e=7.332E-01  Saccharomyces cerevisiae
  6u9d-assembly1_P  TM=3.592E-01  e=1.402E+00  Saccharomyces cerevisiae

Sequence (83 aa):
MNKISDYEHIIEVARTETTEKANSYLALGWVMLNIESNQYSEHSWSTAYVLGWNKSKNQIKYPEKTEWEKMSDKVAKDESIPF

Solvent-accessible surface area (backbone atoms only — not comparable to full-atom values): 5218 Å² total; per-residue (Å²): 132,83,78,73,62,80,63,81,51,47,77,46,77,49,78,41,67,45,71,70,60,46,48,44,37,43,76,71,67,37,41,83,74,48,77,46,79,47,73,82,48,101,89,39,72,48,52,34,39,34,32,28,35,63,66,62,82,94,66,72,72,77,60,83,74,51,72,65,56,54,50,50,54,48,51,62,57,68,64,69,62,84,129

pLDDT: mean 86.0, std 14.42, range [39.0, 97.44]

Secondary structure (DSSP, 8-state):
-----GGGG--EEEEES-HHHHHHHHHTT-EEEEEEEEEEETTEEEEEEEEEE-S-GGG---PPPPHHHHHHHHHHHHT----